Protein AF-A0A0S2F7J6-F1 (afdb_monomer)

Solvent-accessible surface area (backbone atoms only — not comparable to full-atom values): 5376 Å² total; per-residue (Å²): 116,38,82,85,51,58,63,64,51,9,62,80,62,79,42,52,66,74,61,34,56,43,32,28,53,35,85,33,53,68,48,46,62,93,78,69,33,58,78,66,92,38,49,44,85,33,32,41,46,57,49,49,58,50,37,70,84,28,77,93,62,47,64,55,61,67,61,45,50,54,53,48,53,55,28,48,78,66,60,66,67,53,57,70,72,55,46,56,64,74,76,109

Mean predicted aligned error: 4.44 Å

Foldseek 3Di:
DDAPDLPVVCVVLVHDSVQSQQFHWDWAFLQDVVNVGDDDPRIDIDGPLLRCVQCVVPVPCRDGPVVSVVVLVVCLVVCNSGDPSSNVSVVD

Radius of gyration: 14.1 Å; Cα contacts (8 Å, |Δi|>4): 91; chains: 1; bounding box: 35×21×35 Å

pLDDT: mean 88.16, std 7.39, range [60.72, 96.56]

Sequence (92 aa):
MWLTDRAGFAIARGLSLRQASRLQATAEHLIARQDGGKHGANVVAACYHCNQARHRFRPSAAPSSDRFRALVQVRVKRQRWHSRDLFRVLTQ

Structure (mmCIF, N/CA/C/O backbone):
data_AF-A0A0S2F7J6-F1
#
_entry.id   AF-A0A0S2F7J6-F1
#
loop_
_atom_site.group_PDB
_atom_site.id
_atom_site.type_symbol
_atom_site.label_atom_id
_atom_site.label_alt_id
_atom_site.label_comp_id
_atom_site.label_asym_id
_atom_site.label_entity_id
_atom_site.label_seq_id
_atom_site.pdbx_PDB_ins_code
_atom_site.Cartn_x
_atom_site.Cartn_y
_atom_site.Cartn_z
_atom_site.occupancy
_atom_site.B_iso_or_equiv
_atom_site.auth_seq_id
_atom_site.auth_comp_id
_atom_site.auth_asym_id
_atom_site.auth_atom_id
_atom_site.pdbx_PDB_model_num
ATOM 1 N N . MET A 1 1 ? -7.312 -3.616 1.399 1.00 90.19 1 MET A N 1
ATOM 2 C CA . MET A 1 1 ? -7.131 -2.286 0.767 1.00 90.19 1 MET A CA 1
ATOM 3 C C . MET A 1 1 ? -8.462 -1.860 0.165 1.00 90.19 1 MET A C 1
ATOM 5 O O . MET A 1 1 ? -9.317 -2.723 0.012 1.00 90.19 1 MET A O 1
ATOM 9 N N . TRP A 1 2 ? -8.644 -0.581 -0.161 1.00 94.38 2 TRP A N 1
ATOM 10 C CA . TRP A 1 2 ? -9.856 -0.068 -0.819 1.00 94.38 2 TRP A CA 1
ATOM 11 C C . TRP A 1 2 ? -9.503 0.700 -2.094 1.00 94.38 2 TRP A C 1
ATOM 13 O O . TRP A 1 2 ? -8.421 1.278 -2.174 1.00 94.38 2 TRP A O 1
ATOM 23 N N . LEU A 1 3 ? -10.404 0.694 -3.079 1.00 93.56 3 LEU A N 1
ATOM 24 C CA . LEU A 1 3 ? -10.229 1.403 -4.354 1.00 93.56 3 LEU A CA 1
ATOM 25 C C . LEU A 1 3 ? -11.072 2.680 -4.414 1.00 93.56 3 LEU A C 1
ATOM 27 O O . LEU A 1 3 ? -10.541 3.746 -4.703 1.00 93.56 3 LEU A O 1
ATOM 31 N N . THR A 1 4 ? -12.364 2.574 -4.101 1.00 93.75 4 THR A N 1
ATOM 32 C CA . THR A 1 4 ? -13.343 3.650 -4.329 1.00 93.75 4 THR A CA 1
ATOM 33 C C . THR A 1 4 ? -14.011 4.150 -3.051 1.00 93.75 4 THR A C 1
ATOM 35 O O . THR A 1 4 ? -14.181 5.354 -2.897 1.00 93.75 4 THR A O 1
ATOM 38 N N . ASP A 1 5 ? -14.330 3.265 -2.102 1.00 96.00 5 ASP A N 1
ATOM 39 C CA . ASP A 1 5 ? -15.033 3.637 -0.870 1.00 96.00 5 ASP A CA 1
ATOM 40 C C . ASP A 1 5 ? -14.146 3.516 0.377 1.00 96.00 5 ASP A C 1
ATOM 42 O O . ASP A 1 5 ? -13.990 2.454 0.988 1.00 96.00 5 ASP A O 1
ATOM 46 N N . ARG A 1 6 ? -13.569 4.651 0.777 1.00 96.06 6 ARG A N 1
ATOM 47 C CA . ARG A 1 6 ? -12.792 4.767 2.016 1.00 96.06 6 ARG A CA 1
ATOM 48 C C . ARG A 1 6 ? -13.662 4.598 3.264 1.00 96.06 6 ARG A C 1
ATOM 50 O O . ARG A 1 6 ? -13.176 4.045 4.249 1.00 96.06 6 ARG A O 1
ATOM 57 N N . ALA A 1 7 ? -14.881 5.138 3.260 1.00 96.44 7 ALA A N 1
ATOM 58 C CA . ALA A 1 7 ? -15.720 5.225 4.451 1.00 96.44 7 ALA A CA 1
ATOM 59 C C . ALA A 1 7 ? -16.338 3.865 4.785 1.00 96.44 7 ALA A C 1
ATOM 61 O O . ALA A 1 7 ? -16.187 3.401 5.915 1.00 96.44 7 ALA A O 1
ATOM 62 N N . GLY A 1 8 ? -16.921 3.178 3.801 1.00 96.56 8 GLY A N 1
ATOM 63 C CA . GLY A 1 8 ? -17.438 1.823 3.984 1.00 96.56 8 GLY A CA 1
ATOM 64 C C . GLY A 1 8 ? -16.339 0.833 4.360 1.00 96.56 8 GLY A C 1
ATOM 65 O O . GLY A 1 8 ? -16.518 0.044 5.287 1.00 96.56 8 GLY A O 1
ATOM 66 N N . PHE A 1 9 ? -15.149 0.932 3.750 1.00 94.56 9 PHE A N 1
ATOM 67 C CA . PHE A 1 9 ? -14.000 0.119 4.165 1.00 94.56 9 PHE A CA 1
ATOM 68 C C . PHE A 1 9 ? -13.594 0.381 5.622 1.00 94.56 9 PHE A C 1
ATOM 70 O O . PHE A 1 9 ? -13.275 -0.558 6.351 1.00 94.56 9 PHE A O 1
ATOM 77 N N . ALA A 1 10 ? -13.587 1.648 6.048 1.00 94.50 10 ALA A N 1
ATOM 78 C CA . ALA A 1 10 ? -13.246 2.019 7.415 1.00 94.50 10 ALA A CA 1
ATOM 79 C C . ALA A 1 10 ? -14.241 1.419 8.421 1.00 94.50 10 ALA A C 1
ATOM 81 O O . ALA A 1 10 ? -13.813 0.783 9.382 1.00 94.50 10 ALA A O 1
ATOM 82 N N . ILE A 1 11 ? -15.545 1.541 8.150 1.00 95.31 11 ILE A N 1
ATOM 83 C CA . ILE A 1 11 ? -16.620 0.979 8.981 1.00 95.31 11 ILE A CA 1
ATOM 84 C C . ILE A 1 11 ? -16.496 -0.545 9.061 1.00 95.31 11 ILE A C 1
ATOM 86 O O . ILE A 1 11 ? -16.406 -1.096 10.156 1.00 95.31 11 ILE A O 1
ATOM 90 N N . ALA A 1 12 ? -16.395 -1.223 7.914 1.00 93.12 12 ALA A N 1
ATOM 91 C CA . ALA A 1 12 ? -16.325 -2.683 7.842 1.00 93.12 12 ALA A CA 1
ATOM 92 C C . ALA A 1 12 ? -15.106 -3.280 8.566 1.00 93.12 12 ALA A C 1
ATOM 94 O O . ALA A 1 12 ? -15.104 -4.459 8.911 1.00 93.12 12 ALA A O 1
ATOM 95 N N . ARG A 1 13 ? -14.047 -2.488 8.776 1.00 91.50 13 ARG A N 1
ATOM 96 C CA . ARG A 1 13 ? -12.804 -2.920 9.432 1.00 91.50 13 ARG A CA 1
ATOM 97 C C . ARG A 1 13 ? -12.579 -2.288 10.807 1.00 91.50 13 ARG A C 1
ATOM 99 O O . ARG A 1 13 ? -11.520 -2.513 11.389 1.00 91.50 13 ARG A O 1
ATOM 106 N N . GLY A 1 14 ? -13.528 -1.501 11.321 1.00 92.38 14 GLY A N 1
ATOM 107 C CA . GLY A 1 14 ? -13.390 -0.812 12.608 1.00 92.38 14 GLY A CA 1
ATOM 108 C C . GLY A 1 14 ? -12.209 0.166 12.651 1.00 92.38 14 GLY A C 1
ATOM 109 O O . GLY A 1 14 ? -11.531 0.284 13.670 1.00 92.38 14 GLY A O 1
ATOM 110 N N . LEU A 1 15 ? -11.913 0.829 11.531 1.00 92.69 15 LEU A N 1
ATOM 111 C CA . LEU A 1 15 ? -10.804 1.770 11.391 1.00 92.69 15 LEU A CA 1
ATOM 112 C C . LEU A 1 15 ? -11.300 3.217 11.394 1.00 92.69 15 LEU A C 1
ATOM 114 O O . LEU A 1 15 ? -12.366 3.537 10.877 1.00 92.69 15 LEU A O 1
ATOM 118 N N . SER A 1 16 ? -10.457 4.135 11.863 1.00 93.94 16 SER A N 1
ATOM 119 C CA . SER A 1 16 ? -10.635 5.559 11.563 1.00 93.94 16 SER A CA 1
ATOM 120 C C . SER A 1 16 ? -10.384 5.847 10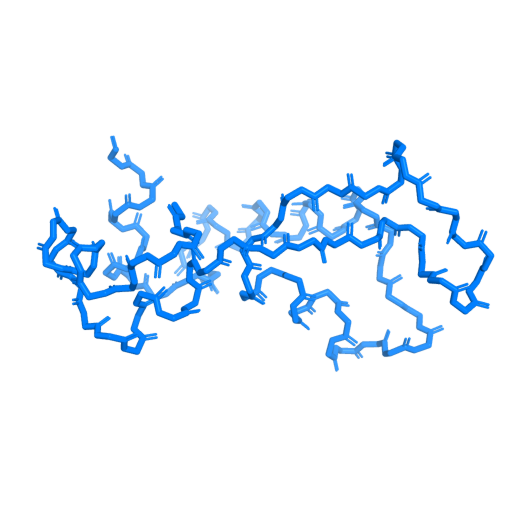.076 1.00 93.94 16 SER A C 1
ATOM 122 O O . SER A 1 16 ? -9.581 5.175 9.418 1.00 93.94 16 SER A O 1
ATOM 124 N N . LEU A 1 17 ? -10.964 6.931 9.547 1.00 94.94 17 LEU A N 1
ATOM 125 C CA . LEU A 1 17 ? -10.699 7.385 8.171 1.00 94.94 17 LEU A CA 1
ATOM 126 C C . LEU A 1 17 ? -9.207 7.643 7.908 1.00 94.94 17 LEU A C 1
ATOM 128 O O . LEU A 1 17 ? -8.708 7.394 6.807 1.00 94.94 17 LEU A O 1
ATOM 132 N N . ARG A 1 18 ? -8.467 8.106 8.923 1.00 93.06 18 ARG A N 1
ATOM 133 C CA . ARG A 1 18 ? -7.015 8.314 8.842 1.00 93.06 18 ARG A CA 1
ATOM 134 C C . ARG A 1 18 ? -6.260 6.995 8.674 1.00 93.06 18 ARG A C 1
ATOM 136 O O . ARG A 1 18 ? -5.342 6.917 7.859 1.00 93.06 18 ARG A O 1
ATOM 143 N N . GLN A 1 19 ? -6.639 5.960 9.422 1.00 93.25 19 GLN A N 1
ATOM 144 C CA . GLN A 1 19 ? -6.057 4.624 9.286 1.00 93.25 19 GLN A CA 1
ATOM 145 C C . GLN A 1 19 ? -6.418 4.011 7.930 1.00 93.25 19 GLN A C 1
ATOM 147 O O . GLN A 1 19 ? -5.522 3.561 7.216 1.00 93.25 19 GLN A O 1
ATOM 152 N N . ALA A 1 20 ? -7.691 4.082 7.532 1.00 94.69 20 ALA A N 1
ATOM 153 C CA . ALA A 1 20 ? -8.155 3.609 6.232 1.00 94.69 20 ALA A CA 1
ATOM 154 C C . ALA A 1 20 ? -7.404 4.286 5.076 1.00 94.69 20 ALA A C 1
ATOM 156 O O . ALA A 1 20 ? -7.004 3.609 4.135 1.00 94.69 20 ALA A O 1
ATOM 157 N N . SER A 1 21 ? -7.108 5.588 5.168 1.00 94.31 21 SER A N 1
ATOM 158 C CA . SER A 1 21 ? -6.381 6.326 4.118 1.00 94.31 21 SER A CA 1
ATOM 159 C C . SER A 1 21 ? -4.993 5.741 3.812 1.00 94.31 21 SER A C 1
ATOM 161 O O . SER A 1 21 ? -4.520 5.819 2.684 1.00 94.31 21 SER A O 1
ATOM 163 N N . ARG A 1 22 ? -4.340 5.080 4.779 1.00 94.56 22 ARG A N 1
ATOM 164 C CA . ARG A 1 22 ? -3.050 4.396 4.556 1.00 94.56 22 ARG A CA 1
ATOM 165 C C . ARG A 1 22 ? -3.183 3.131 3.700 1.00 94.56 22 ARG A C 1
ATOM 167 O O . ARG A 1 22 ? -2.182 2.683 3.146 1.00 94.56 22 ARG A O 1
ATOM 174 N N . LEU A 1 23 ? -4.390 2.567 3.615 1.00 94.44 23 LEU A N 1
ATOM 175 C CA . LEU A 1 23 ? -4.727 1.318 2.928 1.00 94.44 23 LEU A CA 1
ATOM 176 C C . LEU A 1 23 ? -5.433 1.529 1.577 1.00 94.44 23 LEU A C 1
ATOM 178 O O . LEU A 1 23 ? -5.977 0.567 1.029 1.00 94.44 23 LEU A O 1
ATOM 182 N N . GLN A 1 24 ? -5.423 2.752 1.038 1.00 96.12 24 GLN A N 1
ATOM 183 C CA . GLN A 1 24 ? -5.885 3.015 -0.325 1.00 96.12 24 GLN A CA 1
ATOM 184 C C . GLN A 1 24 ? -5.025 2.237 -1.317 1.00 96.12 24 GLN A C 1
ATOM 186 O O . GLN A 1 24 ? -3.801 2.332 -1.256 1.00 96.12 24 GLN A O 1
ATOM 191 N N . ALA A 1 25 ? -5.636 1.476 -2.217 1.00 95.31 25 ALA A N 1
ATOM 192 C CA . ALA A 1 25 ? -4.929 0.838 -3.314 1.00 95.31 25 ALA A CA 1
ATOM 193 C C . ALA A 1 25 ? -4.516 1.900 -4.343 1.00 95.31 25 ALA A C 1
ATOM 195 O O . ALA A 1 25 ? -5.319 2.731 -4.759 1.00 95.31 25 ALA A O 1
ATOM 196 N N . THR A 1 26 ? -3.247 1.875 -4.736 1.00 94.69 26 THR A N 1
ATOM 197 C CA . THR A 1 26 ? -2.647 2.784 -5.717 1.00 94.69 26 THR A CA 1
ATOM 198 C C . THR A 1 26 ? -1.817 1.991 -6.721 1.00 94.69 26 THR A C 1
ATOM 200 O O . THR A 1 26 ? -1.402 0.867 -6.432 1.00 94.69 26 THR A O 1
ATOM 203 N N . ALA A 1 27 ? -1.562 2.584 -7.885 1.00 92.38 27 ALA A N 1
ATOM 204 C CA . ALA A 1 27 ? -0.611 2.060 -8.853 1.00 92.38 27 ALA A CA 1
ATOM 205 C C . ALA A 1 27 ? 0.815 2.479 -8.455 1.00 92.38 27 ALA A C 1
ATOM 207 O O . ALA A 1 27 ? 1.109 3.669 -8.319 1.00 92.38 27 ALA A O 1
ATOM 208 N N . GLU A 1 28 ? 1.702 1.507 -8.276 1.00 90.38 28 GLU A N 1
ATOM 209 C CA . GLU A 1 28 ? 3.130 1.712 -8.041 1.00 90.38 28 GLU A CA 1
ATOM 210 C C . GLU A 1 28 ? 3.922 1.213 -9.251 1.00 90.38 28 GLU A C 1
ATOM 212 O O . GLU A 1 28 ? 3.685 0.113 -9.744 1.00 90.38 28 GLU A O 1
ATOM 217 N N . HIS A 1 29 ? 4.870 2.017 -9.732 1.00 89.81 29 HIS A N 1
ATOM 218 C CA . HIS A 1 29 ? 5.774 1.623 -10.813 1.00 89.81 29 HIS A CA 1
ATOM 219 C C . HIS A 1 29 ? 7.046 1.017 -10.213 1.00 89.81 29 HIS A C 1
ATOM 221 O O . HIS A 1 29 ? 7.769 1.729 -9.519 1.0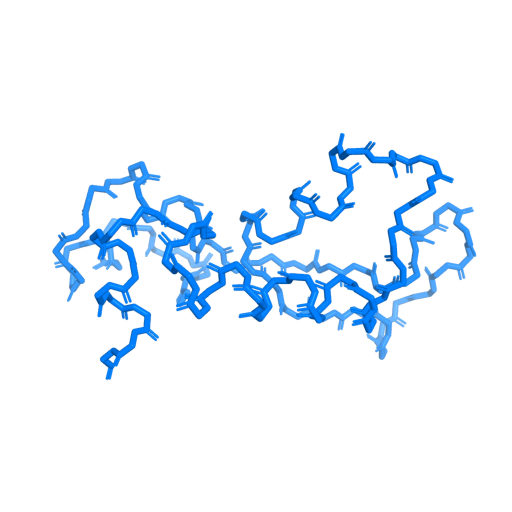0 89.81 29 HIS A O 1
ATOM 227 N N . LEU A 1 30 ? 7.357 -0.257 -10.469 1.00 87.06 30 LEU A N 1
ATOM 228 C 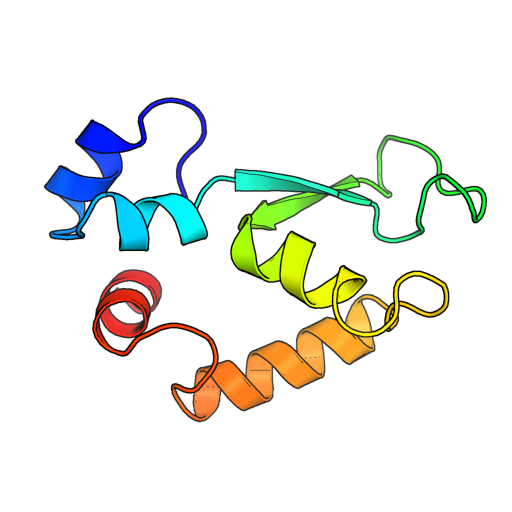CA . LEU A 1 30 ? 8.535 -0.921 -9.889 1.00 87.06 30 LEU A CA 1
ATOM 229 C C . LEU A 1 30 ? 9.838 -0.212 -10.289 1.00 87.06 30 LEU A C 1
ATOM 231 O O . LEU A 1 30 ? 10.660 0.101 -9.423 1.00 87.06 30 LEU A O 1
ATOM 235 N N . ILE A 1 31 ? 9.959 0.112 -11.574 1.00 84.12 31 ILE A N 1
ATOM 236 C CA . ILE A 1 31 ? 10.931 1.038 -12.158 1.00 84.12 31 ILE A CA 1
ATOM 237 C C . ILE A 1 31 ? 10.225 2.378 -12.335 1.00 84.12 31 ILE A C 1
ATOM 239 O O . ILE A 1 31 ? 9.167 2.430 -12.970 1.00 84.12 31 ILE A O 1
ATOM 243 N N . ALA A 1 32 ? 10.784 3.456 -11.783 1.00 79.62 32 ALA A N 1
ATOM 244 C CA . ALA A 1 32 ? 10.168 4.770 -11.889 1.00 79.62 32 ALA A CA 1
ATOM 245 C C . ALA A 1 32 ? 10.071 5.212 -13.356 1.00 79.62 32 ALA A C 1
ATOM 247 O O . ALA A 1 32 ? 10.934 4.908 -14.178 1.00 79.62 32 ALA A O 1
ATOM 248 N N . ARG A 1 33 ? 9.024 5.974 -13.688 1.00 81.31 33 ARG A N 1
ATOM 249 C CA . ARG A 1 33 ? 8.813 6.472 -15.055 1.00 81.31 33 ARG A CA 1
ATOM 250 C C . ARG A 1 33 ? 9.989 7.323 -15.549 1.00 81.31 33 ARG A C 1
ATOM 252 O O . ARG A 1 33 ? 10.363 7.211 -16.710 1.00 81.31 33 ARG A O 1
ATOM 259 N N . GLN A 1 34 ? 10.577 8.132 -14.663 1.00 80.69 34 GLN A N 1
ATOM 260 C CA . GLN A 1 34 ? 11.756 8.954 -14.972 1.00 80.69 34 GLN A CA 1
ATOM 261 C C . GLN A 1 34 ? 13.003 8.112 -15.300 1.00 80.69 34 GLN A C 1
ATOM 263 O O . GLN A 1 34 ? 13.845 8.557 -16.067 1.00 80.69 34 GLN A O 1
ATOM 268 N N . ASP A 1 35 ? 13.069 6.879 -14.788 1.00 80.38 35 ASP A N 1
ATOM 269 C CA . ASP A 1 35 ? 14.157 5.923 -15.027 1.00 80.38 35 ASP A CA 1
ATOM 270 C C . ASP A 1 35 ? 13.830 4.977 -16.206 1.00 80.38 35 ASP A C 1
ATOM 272 O O . ASP A 1 35 ? 14.404 3.898 -16.337 1.00 80.38 35 ASP A O 1
ATOM 276 N N . GLY A 1 36 ? 12.857 5.341 -17.053 1.00 83.56 36 GLY A N 1
ATOM 277 C CA . GLY A 1 36 ? 12.454 4.560 -18.229 1.00 83.56 36 GLY A CA 1
ATOM 278 C C . GLY A 1 36 ? 11.437 3.445 -17.957 1.00 83.56 36 GLY A C 1
ATOM 279 O O . GLY A 1 36 ? 11.167 2.626 -18.839 1.00 83.56 36 GLY A O 1
ATOM 280 N N . GLY A 1 37 ? 10.840 3.400 -16.762 1.00 84.19 37 GLY A N 1
ATOM 281 C CA . GLY A 1 37 ? 9.808 2.427 -16.412 1.00 84.19 37 GLY A CA 1
ATOM 282 C C . GLY A 1 37 ? 8.551 2.562 -17.277 1.00 84.19 37 GLY A C 1
ATOM 283 O O . GLY A 1 37 ? 7.809 3.539 -17.163 1.00 84.19 37 GLY A O 1
ATOM 284 N N . LYS A 1 38 ? 8.288 1.561 -18.125 1.00 88.56 38 LYS A N 1
ATOM 285 C CA . LYS A 1 38 ? 7.088 1.497 -18.979 1.00 88.56 38 LYS A CA 1
ATOM 286 C C . LYS A 1 38 ? 5.840 1.107 -18.174 1.00 88.56 38 LYS A C 1
ATOM 288 O O . LYS A 1 38 ? 5.930 0.714 -17.014 1.00 88.56 38 LYS A O 1
ATOM 293 N N . HIS A 1 39 ? 4.664 1.227 -18.784 1.00 87.50 39 HIS A N 1
ATOM 294 C CA . HIS A 1 39 ? 3.407 0.714 -18.224 1.00 87.50 39 HIS A CA 1
ATOM 295 C C . HIS A 1 39 ? 3.291 -0.818 -18.391 1.00 87.50 39 HIS A C 1
ATOM 297 O O . HIS A 1 39 ? 4.202 -1.466 -18.907 1.00 87.50 39 HIS A O 1
ATOM 303 N N . GLY A 1 40 ? 2.178 -1.410 -17.947 1.00 90.44 40 GLY A N 1
ATOM 304 C CA . GLY A 1 40 ? 1.932 -2.853 -18.046 1.00 90.44 40 GLY A CA 1
ATOM 305 C C . GLY A 1 40 ? 2.549 -3.617 -16.876 1.00 90.44 40 GLY A C 1
ATOM 306 O O . GLY A 1 40 ? 2.276 -3.288 -15.726 1.00 90.44 40 GLY A O 1
ATOM 307 N N . ALA A 1 41 ? 3.405 -4.603 -17.157 1.00 88.69 41 ALA A N 1
ATOM 308 C CA . ALA A 1 41 ? 3.986 -5.500 -16.145 1.00 88.69 41 ALA A CA 1
ATOM 309 C C . ALA A 1 41 ? 4.838 -4.796 -15.065 1.00 88.69 41 ALA A C 1
ATOM 311 O O . ALA A 1 41 ? 5.094 -5.358 -14.006 1.00 88.69 41 ALA A O 1
ATOM 312 N N . ASN A 1 42 ? 5.274 -3.561 -15.321 1.00 88.31 42 ASN A N 1
ATOM 313 C CA . ASN A 1 42 ? 6.027 -2.738 -14.374 1.00 88.31 42 ASN A CA 1
ATOM 314 C C . ASN A 1 42 ? 5.124 -1.985 -13.372 1.00 88.31 42 ASN A C 1
ATOM 316 O O . ASN A 1 42 ? 5.632 -1.340 -12.457 1.00 88.31 42 ASN A O 1
ATOM 320 N N . VAL A 1 43 ? 3.798 -2.046 -13.529 1.00 90.75 43 VAL A N 1
ATOM 321 C CA . VAL A 1 43 ? 2.835 -1.415 -12.620 1.00 90.75 43 VAL A CA 1
ATOM 322 C C . VAL A 1 43 ? 2.194 -2.478 -11.739 1.00 90.75 43 VAL A C 1
ATOM 324 O O . VAL A 1 43 ? 1.602 -3.433 -12.232 1.00 90.75 43 VAL A O 1
ATOM 327 N N . VAL A 1 44 ? 2.280 -2.291 -10.425 1.00 91.12 44 VAL A N 1
ATOM 328 C CA . VAL A 1 44 ? 1.678 -3.179 -9.427 1.00 91.12 44 VAL A CA 1
ATOM 329 C C . VAL A 1 44 ? 0.705 -2.418 -8.536 1.00 91.12 44 VAL A C 1
ATOM 331 O O . VAL A 1 44 ? 0.790 -1.198 -8.385 1.00 91.12 44 VAL A O 1
ATOM 334 N N . ALA A 1 45 ? -0.221 -3.144 -7.914 1.00 92.44 45 ALA A N 1
ATOM 335 C CA . ALA A 1 45 ? -1.061 -2.583 -6.867 1.00 92.44 45 ALA A CA 1
ATOM 336 C C . ALA A 1 45 ? -0.281 -2.521 -5.546 1.00 92.44 45 ALA A C 1
ATOM 338 O O . ALA A 1 45 ? 0.205 -3.538 -5.052 1.00 92.44 45 ALA A O 1
ATOM 339 N N . ALA A 1 46 ? -0.219 -1.341 -4.937 1.00 93.06 46 ALA A N 1
ATOM 340 C CA . ALA A 1 46 ? 0.370 -1.135 -3.620 1.00 93.06 46 ALA A CA 1
ATOM 341 C C . ALA A 1 46 ? -0.506 -0.205 -2.782 1.00 93.06 46 ALA A C 1
ATOM 343 O O . ALA A 1 46 ? -1.142 0.712 -3.310 1.00 93.06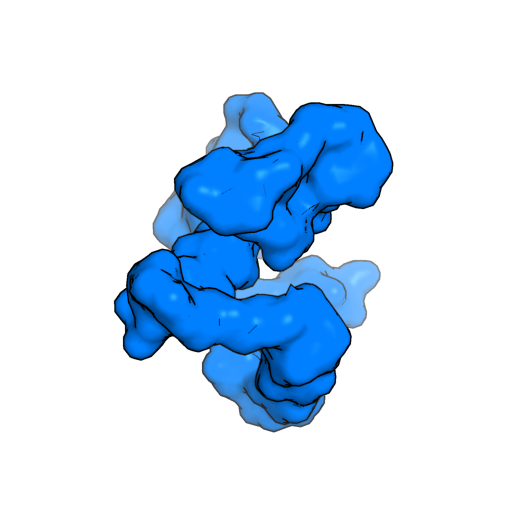 46 ALA A O 1
ATOM 344 N N . CYS A 1 47 ? -0.532 -0.401 -1.460 1.00 93.75 47 CYS A N 1
ATOM 345 C CA . CYS A 1 47 ? -1.215 0.564 -0.605 1.00 93.75 47 CYS A CA 1
ATOM 346 C C . CYS A 1 47 ? -0.489 1.916 -0.625 1.00 93.75 47 CYS A C 1
ATOM 348 O O . CYS A 1 47 ? 0.739 1.964 -0.738 1.00 93.75 47 CYS A O 1
ATOM 350 N N . TYR A 1 48 ? -1.234 3.004 -0.433 1.00 93.75 48 TYR A N 1
ATOM 351 C CA . TYR A 1 48 ? -0.704 4.365 -0.401 1.00 93.75 48 TYR A CA 1
ATOM 352 C C . TYR A 1 48 ? 0.498 4.503 0.537 1.00 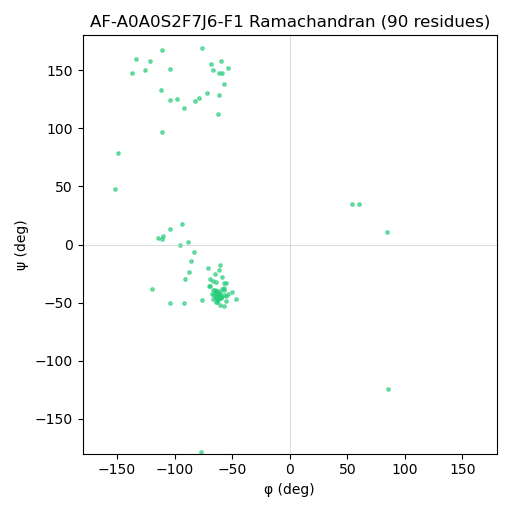93.75 48 TYR A C 1
ATOM 354 O O . TYR A 1 48 ? 1.487 5.144 0.188 1.00 93.75 48 TYR A O 1
ATOM 362 N N . HIS A 1 49 ? 0.454 3.868 1.716 1.00 93.88 49 HIS A N 1
ATOM 363 C CA . HIS A 1 49 ? 1.582 3.922 2.640 1.00 93.88 49 HIS A CA 1
ATOM 364 C C . HIS A 1 49 ? 2.849 3.261 2.083 1.00 93.88 49 HIS A C 1
ATOM 366 O O . HIS A 1 49 ? 3.920 3.848 2.217 1.00 93.88 49 HIS A O 1
ATOM 372 N N . CYS A 1 50 ? 2.739 2.075 1.477 1.00 92.25 50 CYS A N 1
ATOM 373 C CA . CYS A 1 50 ? 3.883 1.372 0.895 1.00 92.25 50 CYS A CA 1
ATOM 374 C C . CYS A 1 50 ? 4.479 2.161 -0.269 1.00 92.25 50 CYS A C 1
ATOM 376 O O . CYS A 1 50 ? 5.679 2.428 -0.253 1.00 92.25 50 CYS A O 1
ATOM 378 N N . ASN A 1 51 ? 3.624 2.595 -1.196 1.00 91.81 51 ASN A N 1
ATOM 379 C CA . ASN A 1 51 ? 4.022 3.359 -2.373 1.00 91.81 51 ASN A CA 1
ATOM 380 C C . ASN A 1 51 ? 4.763 4.646 -1.958 1.00 91.81 51 ASN A C 1
ATOM 382 O O . ASN A 1 51 ? 5.925 4.858 -2.299 1.00 91.81 51 ASN A O 1
ATOM 386 N N . GLN A 1 52 ? 4.161 5.451 -1.074 1.00 90.69 52 GLN A N 1
ATOM 387 C CA . GLN A 1 52 ? 4.810 6.659 -0.555 1.00 90.69 52 GLN A CA 1
ATOM 388 C C . GLN A 1 52 ? 6.104 6.359 0.208 1.00 90.69 52 GLN A C 1
ATOM 390 O O . GLN A 1 52 ? 7.098 7.060 0.044 1.00 90.69 52 GLN A O 1
ATOM 395 N N . ALA A 1 53 ? 6.125 5.329 1.057 1.00 90.88 53 ALA A N 1
ATOM 396 C CA . ALA A 1 53 ? 7.302 5.017 1.862 1.00 90.88 53 ALA A CA 1
ATOM 397 C C . ALA A 1 53 ? 8.495 4.553 1.015 1.00 90.88 53 ALA A C 1
ATOM 399 O O . ALA A 1 53 ? 9.630 4.840 1.398 1.00 90.88 53 ALA A O 1
ATOM 400 N N . ARG A 1 54 ? 8.272 3.880 -0.123 1.00 87.25 54 ARG A N 1
ATOM 401 C CA . ARG A 1 54 ? 9.369 3.474 -1.010 1.00 87.25 54 ARG A CA 1
ATOM 402 C C . ARG A 1 54 ? 10.084 4.680 -1.613 1.00 87.25 54 ARG A C 1
ATOM 404 O O . ARG A 1 54 ? 11.310 4.689 -1.676 1.00 87.25 54 ARG A O 1
ATOM 411 N N . HIS A 1 55 ? 9.329 5.711 -1.982 1.00 81.88 55 HIS A N 1
ATOM 412 C CA . HIS A 1 55 ? 9.861 6.889 -2.667 1.00 81.88 55 HIS A CA 1
ATOM 413 C C . HIS A 1 55 ? 10.294 8.020 -1.719 1.00 81.88 55 HIS A C 1
ATOM 415 O O . HIS A 1 55 ? 11.247 8.738 -2.015 1.00 81.88 55 HIS A O 1
ATOM 421 N N . ARG A 1 56 ? 9.665 8.161 -0.544 1.00 80.00 56 ARG A N 1
ATOM 422 C CA . ARG A 1 56 ? 9.881 9.301 0.368 1.00 80.00 56 ARG A CA 1
ATOM 423 C C . ARG A 1 56 ? 11.297 9.408 0.937 1.00 80.00 56 ARG A C 1
ATOM 425 O O . ARG A 1 56 ? 11.750 10.514 1.200 1.00 80.00 56 ARG A O 1
ATOM 432 N N . PHE A 1 57 ? 11.988 8.290 1.165 1.00 66.62 57 PHE A N 1
ATOM 433 C CA . PHE A 1 57 ? 13.313 8.312 1.805 1.00 66.62 57 PHE A CA 1
ATOM 434 C C . PHE A 1 57 ? 14.470 8.501 0.822 1.00 66.62 57 PHE A C 1
ATOM 436 O O . PHE A 1 57 ? 15.539 8.939 1.238 1.00 66.62 57 PHE A O 1
ATOM 443 N N . ARG A 1 58 ? 14.278 8.155 -0.456 1.00 69.19 58 ARG A N 1
ATOM 444 C CA . ARG A 1 58 ? 15.286 8.303 -1.515 1.00 69.19 58 ARG A CA 1
ATOM 445 C C . ARG A 1 58 ? 14.598 8.554 -2.863 1.00 69.19 58 ARG A C 1
ATOM 447 O O . ARG A 1 58 ? 14.494 7.624 -3.657 1.00 69.19 58 ARG A O 1
ATOM 454 N N . PRO A 1 59 ? 14.135 9.785 -3.135 1.00 65.56 59 PRO A N 1
ATOM 455 C CA . PRO A 1 59 ? 13.378 10.094 -4.351 1.00 65.56 59 PRO A CA 1
ATOM 456 C C . PRO A 1 59 ? 14.135 9.746 -5.641 1.00 65.56 59 PRO A C 1
ATOM 458 O O . PRO A 1 59 ? 13.539 9.220 -6.574 1.00 65.56 59 PRO A O 1
ATOM 461 N N . SER A 1 60 ? 15.455 9.955 -5.653 1.00 69.38 60 SER A N 1
ATOM 462 C CA . SER A 1 60 ? 16.338 9.665 -6.796 1.00 69.38 60 SER A CA 1
ATOM 463 C C . SER A 1 60 ? 17.032 8.299 -6.720 1.00 69.38 60 SER A C 1
ATOM 465 O O . SER A 1 60 ? 17.837 7.969 -7.579 1.00 69.38 60 SER A O 1
ATOM 467 N N . ALA A 1 61 ? 16.793 7.524 -5.658 1.00 73.62 61 ALA A N 1
ATOM 468 C CA . ALA A 1 61 ? 17.469 6.248 -5.411 1.00 73.62 61 ALA A CA 1
ATOM 469 C C . ALA A 1 61 ? 16.570 5.307 -4.599 1.00 73.62 61 ALA A C 1
ATOM 471 O O . ALA A 1 61 ? 16.979 4.758 -3.566 1.00 73.62 61 ALA A O 1
ATOM 472 N N . ALA A 1 62 ? 15.312 5.182 -5.026 1.00 78.81 62 ALA A N 1
ATOM 473 C CA . ALA A 1 62 ? 14.354 4.310 -4.369 1.00 78.81 62 ALA A CA 1
ATOM 474 C C . ALA A 1 62 ? 14.916 2.876 -4.356 1.00 78.81 62 ALA A C 1
ATOM 476 O O . ALA A 1 62 ? 15.506 2.435 -5.347 1.00 78.81 62 ALA A O 1
ATOM 477 N N . PRO A 1 63 ? 14.787 2.135 -3.243 1.00 85.31 63 PRO A N 1
ATOM 478 C CA . PRO A 1 63 ? 15.261 0.761 -3.196 1.00 85.31 63 PRO A CA 1
ATOM 479 C C . PRO A 1 63 ? 14.567 -0.075 -4.276 1.00 85.31 63 PRO A C 1
ATOM 481 O O . PRO A 1 63 ? 13.386 0.135 -4.581 1.00 85.31 63 PRO A O 1
ATOM 484 N N . SER A 1 64 ? 15.292 -1.060 -4.813 1.00 85.62 64 SER A N 1
ATOM 485 C CA . SER A 1 64 ? 14.690 -2.062 -5.691 1.00 85.62 64 SER A CA 1
ATOM 486 C C . SER A 1 64 ? 13.494 -2.719 -5.000 1.00 85.62 64 SER A C 1
ATOM 488 O O . SER A 1 64 ? 13.453 -2.814 -3.766 1.00 85.62 64 SER A O 1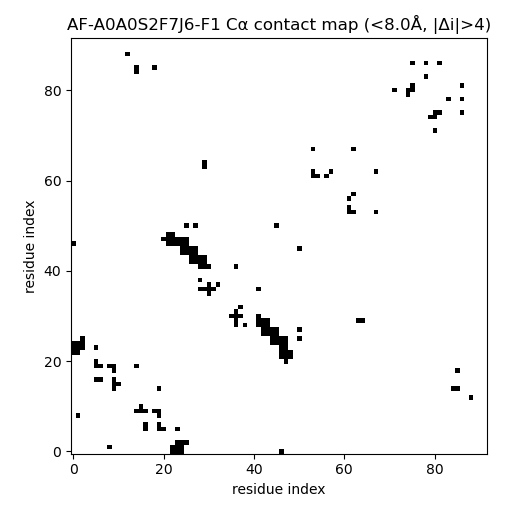
ATOM 490 N N . SER A 1 65 ? 12.531 -3.183 -5.799 1.00 84.62 65 SER A N 1
ATOM 491 C CA . SER A 1 65 ? 11.316 -3.844 -5.306 1.00 84.62 65 SER A CA 1
ATOM 492 C C . SER A 1 65 ? 11.629 -4.910 -4.249 1.00 84.62 65 SER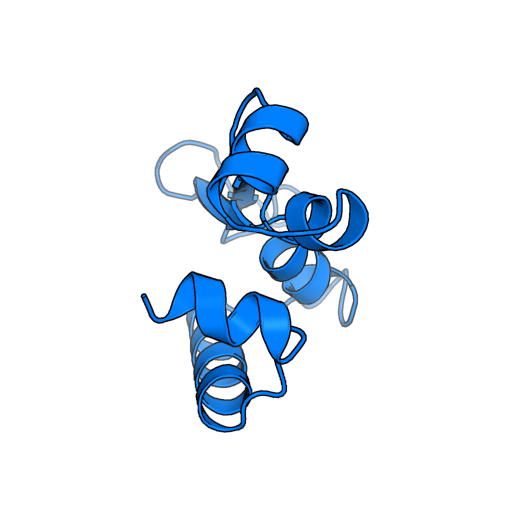 A C 1
ATOM 494 O O . SER A 1 65 ? 11.071 -4.879 -3.153 1.00 84.62 65 SER A O 1
ATOM 496 N N . ASP A 1 66 ? 12.611 -5.776 -4.513 1.00 88.50 66 ASP A N 1
ATOM 497 C CA . ASP A 1 66 ? 12.970 -6.875 -3.611 1.00 88.50 66 ASP A CA 1
ATOM 498 C C . ASP A 1 66 ? 13.576 -6.397 -2.291 1.00 88.50 66 ASP A C 1
ATOM 500 O O . ASP A 1 66 ? 13.204 -6.877 -1.217 1.00 88.50 66 ASP A O 1
ATOM 504 N N . ARG A 1 67 ? 14.471 -5.401 -2.340 1.00 90.19 67 ARG A N 1
ATOM 505 C CA . ARG A 1 67 ? 15.061 -4.814 -1.126 1.00 90.19 67 ARG A CA 1
ATOM 506 C C . ARG A 1 67 ? 13.997 -4.120 -0.288 1.00 90.19 67 ARG A C 1
ATOM 508 O O . ARG A 1 67 ? 13.991 -4.254 0.937 1.00 90.19 67 ARG A O 1
ATOM 515 N N . PHE A 1 68 ? 13.088 -3.395 -0.938 1.00 90.62 68 PHE A N 1
ATOM 516 C CA . PHE A 1 68 ? 11.979 -2.753 -0.251 1.00 90.62 68 PHE A CA 1
ATOM 517 C C . PHE A 1 68 ? 11.049 -3.788 0.384 1.00 90.62 68 PHE A C 1
ATOM 519 O O . PHE A 1 68 ? 10.738 -3.679 1.569 1.00 90.62 68 PHE A O 1
ATOM 526 N N . ARG A 1 69 ? 10.684 -4.842 -0.355 1.00 90.19 69 ARG A N 1
ATOM 527 C CA . ARG A 1 69 ? 9.867 -5.956 0.138 1.00 90.19 69 ARG A CA 1
ATOM 528 C C . ARG A 1 69 ? 10.484 -6.607 1.374 1.00 90.19 69 ARG A C 1
ATOM 530 O O . ARG A 1 69 ? 9.783 -6.769 2.371 1.00 90.19 69 ARG A O 1
ATOM 537 N N . ALA A 1 70 ? 11.778 -6.924 1.344 1.00 92.94 70 ALA A N 1
ATOM 538 C CA . ALA A 1 70 ? 12.479 -7.512 2.485 1.00 92.94 70 ALA A CA 1
ATOM 539 C C . ALA A 1 70 ? 12.433 -6.593 3.721 1.00 92.94 70 ALA A C 1
ATOM 541 O O . ALA A 1 70 ? 12.105 -7.031 4.827 1.00 92.94 70 ALA A O 1
ATOM 542 N N . LEU A 1 71 ? 12.678 -5.292 3.536 1.00 92.56 71 LEU A N 1
ATOM 543 C CA . LEU A 1 71 ? 12.592 -4.292 4.603 1.00 92.56 71 LEU A CA 1
ATOM 544 C C . LEU A 1 71 ? 11.173 -4.182 5.184 1.00 92.56 71 LEU A C 1
ATOM 546 O O . LEU A 1 71 ? 11.013 -4.126 6.409 1.00 92.56 71 LEU A O 1
ATOM 550 N N . VAL A 1 72 ? 10.146 -4.171 4.330 1.00 91.50 72 VAL A N 1
ATOM 551 C CA . VAL A 1 72 ? 8.741 -4.141 4.756 1.00 91.50 72 VAL A CA 1
ATOM 552 C C . VAL A 1 72 ? 8.411 -5.396 5.554 1.00 91.50 72 VAL A C 1
ATOM 554 O O . VAL A 1 72 ? 7.890 -5.279 6.659 1.00 91.50 72 VAL A O 1
ATOM 557 N N . GLN A 1 73 ? 8.780 -6.582 5.068 1.00 91.38 73 GLN A N 1
ATOM 558 C CA . GLN A 1 73 ? 8.549 -7.850 5.767 1.00 91.38 73 GLN A CA 1
ATOM 559 C C . GLN A 1 73 ? 9.181 -7.866 7.164 1.00 91.38 73 GLN A C 1
ATOM 561 O O . GLN A 1 73 ? 8.525 -8.259 8.129 1.00 91.38 73 GLN A O 1
ATOM 566 N N . VAL A 1 74 ? 10.420 -7.383 7.309 1.00 93.38 74 VAL A N 1
ATOM 567 C CA . VAL A 1 74 ? 11.080 -7.264 8.621 1.00 93.38 74 VAL A CA 1
ATOM 568 C C . VAL A 1 74 ? 10.309 -6.318 9.547 1.00 93.38 74 VAL A C 1
ATOM 570 O O . VAL A 1 74 ? 10.102 -6.632 10.722 1.00 93.38 74 VAL A O 1
ATOM 573 N N . ARG A 1 75 ? 9.848 -5.166 9.045 1.00 92.38 75 ARG A N 1
ATOM 574 C CA . ARG A 1 75 ? 9.075 -4.207 9.852 1.00 92.38 75 ARG A CA 1
ATOM 575 C C . ARG A 1 75 ? 7.678 -4.712 10.200 1.00 92.38 75 ARG A C 1
ATOM 577 O O . ARG A 1 75 ? 7.223 -4.451 11.310 1.00 92.38 75 ARG A O 1
ATOM 584 N N . VAL A 1 76 ? 7.024 -5.445 9.303 1.00 90.12 76 VAL A N 1
ATOM 585 C CA . VAL A 1 76 ? 5.733 -6.104 9.544 1.00 90.12 76 VAL A CA 1
ATOM 586 C C . VAL A 1 76 ? 5.884 -7.155 10.641 1.00 90.12 76 VAL A C 1
ATOM 588 O O . VAL A 1 76 ? 5.158 -7.080 11.625 1.00 90.12 76 VAL A O 1
ATOM 591 N N . LYS A 1 77 ? 6.886 -8.044 10.565 1.00 89.44 77 LYS A N 1
ATOM 592 C CA . LYS A 1 77 ? 7.171 -9.038 11.623 1.00 89.44 77 LYS A CA 1
ATOM 593 C C . LYS A 1 77 ? 7.389 -8.402 12.998 1.00 89.44 77 LYS A C 1
ATOM 595 O O . LYS A 1 77 ? 7.029 -8.979 14.014 1.00 89.44 77 LYS A O 1
ATOM 600 N N . ARG A 1 78 ? 7.956 -7.193 13.031 1.00 90.69 78 ARG A N 1
ATOM 601 C CA . ARG A 1 78 ? 8.179 -6.413 14.259 1.00 90.69 78 ARG A CA 1
ATOM 602 C C . ARG A 1 78 ? 6.995 -5.522 14.657 1.00 90.69 78 ARG A C 1
ATOM 604 O O . ARG A 1 78 ? 7.139 -4.757 15.604 1.00 90.69 78 ARG A O 1
ATOM 611 N N . GLN A 1 79 ? 5.876 -5.554 13.926 1.00 89.38 79 GLN A N 1
ATOM 612 C CA . GLN A 1 79 ? 4.712 -4.673 14.112 1.00 89.38 79 GLN A CA 1
ATOM 613 C C . GLN A 1 79 ? 5.061 -3.169 14.086 1.00 89.38 79 GLN A C 1
ATOM 615 O O . GLN A 1 79 ? 4.477 -2.359 14.800 1.00 89.38 79 GLN A O 1
ATOM 620 N N . ARG A 1 80 ? 6.047 -2.786 13.264 1.00 89.94 80 ARG A N 1
ATOM 621 C CA . ARG A 1 80 ? 6.575 -1.412 13.138 1.00 89.94 80 ARG A CA 1
ATOM 622 C C . ARG A 1 80 ? 6.311 -0.768 11.773 1.00 89.94 80 ARG A C 1
ATOM 624 O O . ARG A 1 80 ? 6.835 0.308 11.503 1.00 89.94 80 ARG A O 1
ATOM 631 N N . TRP A 1 81 ? 5.563 -1.429 10.888 1.00 91.50 81 TRP A N 1
ATOM 632 C CA . TRP A 1 81 ? 5.249 -0.895 9.554 1.00 91.50 81 TRP A CA 1
ATOM 633 C C . TRP A 1 81 ? 3.940 -0.095 9.528 1.00 91.50 81 TRP A C 1
ATOM 635 O O . TRP A 1 81 ? 3.898 1.054 9.092 1.00 91.50 81 TRP A O 1
ATOM 645 N N . HIS A 1 82 ? 2.870 -0.676 10.066 1.00 88.81 82 HIS A N 1
ATOM 646 C CA . HIS A 1 82 ? 1.602 0.010 10.307 1.00 88.81 82 HIS A CA 1
ATOM 647 C C . HIS A 1 82 ? 1.366 0.171 11.814 1.00 88.81 82 HIS A C 1
ATOM 649 O O . HIS A 1 82 ? 2.076 -0.432 12.618 1.00 88.81 82 HIS A O 1
ATOM 655 N N . SER A 1 83 ? 0.385 0.992 12.207 1.00 85.12 83 SER A N 1
ATOM 656 C CA . SER A 1 83 ? -0.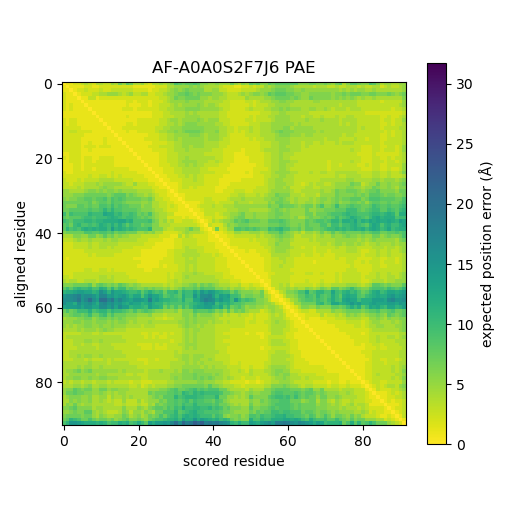047 1.048 13.609 1.00 85.12 83 SER A CA 1
ATOM 657 C C . SER A 1 83 ? -0.553 -0.323 14.067 1.00 85.12 83 SER A C 1
ATOM 659 O O . SER A 1 83 ? -0.980 -1.129 13.239 1.00 85.12 83 SER A O 1
ATOM 661 N N . ARG A 1 84 ? -0.550 -0.580 15.380 1.00 81.25 84 ARG A N 1
ATOM 662 C CA . ARG A 1 84 ? -1.039 -1.851 15.945 1.00 81.25 84 ARG A CA 1
ATOM 663 C C . ARG A 1 84 ? -2.462 -2.192 15.487 1.00 81.25 84 ARG A C 1
ATOM 665 O O . ARG A 1 84 ? -2.706 -3.323 15.084 1.00 81.25 84 ARG A O 1
ATOM 672 N N . ASP A 1 85 ? -3.360 -1.209 15.453 1.00 79.81 85 ASP A N 1
ATOM 673 C CA . ASP A 1 85 ? -4.744 -1.420 14.996 1.00 79.81 85 ASP A CA 1
ATOM 674 C C . ASP A 1 85 ? -4.815 -1.825 13.520 1.00 79.81 85 ASP A C 1
ATOM 676 O O . ASP A 1 85 ? -5.561 -2.724 13.145 1.00 79.81 85 ASP A O 1
ATOM 680 N N . LEU A 1 86 ? -3.983 -1.209 12.675 1.00 85.25 86 LEU A N 1
ATOM 681 C CA . LEU A 1 86 ? -3.892 -1.576 11.264 1.00 85.25 86 LEU A CA 1
ATOM 682 C C . LEU A 1 86 ? -3.266 -2.957 11.083 1.00 85.25 86 LEU A C 1
ATOM 684 O O . LEU A 1 86 ? -3.673 -3.689 10.190 1.00 85.25 86 LEU A O 1
ATOM 688 N N . PHE A 1 87 ? -2.290 -3.318 11.918 1.00 85.25 87 PHE A N 1
ATOM 689 C CA . PHE A 1 87 ? -1.696 -4.649 11.895 1.00 85.25 87 PHE A CA 1
ATOM 690 C C . PHE A 1 87 ? -2.757 -5.722 12.153 1.00 85.25 87 PHE A C 1
ATOM 692 O O . PHE A 1 87 ? -2.838 -6.669 11.384 1.00 85.25 87 PHE A O 1
ATOM 699 N N . ARG A 1 88 ? -3.630 -5.515 13.150 1.00 82.94 88 ARG A N 1
ATOM 700 C CA . ARG A 1 88 ? -4.744 -6.426 13.454 1.00 82.94 88 ARG A CA 1
ATOM 701 C C . ARG A 1 88 ? -5.648 -6.661 12.241 1.00 82.94 88 ARG A C 1
ATOM 703 O O . ARG A 1 88 ? -5.988 -7.799 11.961 1.00 82.94 88 ARG A O 1
ATOM 710 N N . VAL A 1 89 ? -5.993 -5.602 11.508 1.00 83.31 89 VAL A N 1
ATOM 711 C CA . VAL A 1 89 ? -6.842 -5.691 10.305 1.00 83.31 89 VAL A CA 1
ATOM 712 C C . VAL A 1 89 ? -6.142 -6.381 9.130 1.00 83.31 89 VAL A C 1
ATOM 714 O O . VAL A 1 89 ? -6.809 -6.969 8.288 1.00 83.31 89 VAL A O 1
ATOM 717 N N . LEU A 1 90 ? -4.814 -6.287 9.033 1.00 79.38 90 LEU A N 1
ATOM 718 C CA . LEU A 1 90 ? -4.040 -6.857 7.924 1.00 79.38 90 LEU A CA 1
ATOM 719 C C . LEU A 1 90 ? -3.670 -8.333 8.120 1.00 79.38 90 LEU A C 1
ATOM 721 O O . LEU A 1 90 ? -3.211 -8.961 7.170 1.00 79.38 90 LEU A O 1
ATOM 725 N N . THR A 1 91 ? -3.816 -8.864 9.334 1.00 74.38 91 THR A N 1
ATOM 726 C CA . THR A 1 91 ? -3.502 -10.261 9.677 1.00 74.38 91 THR A C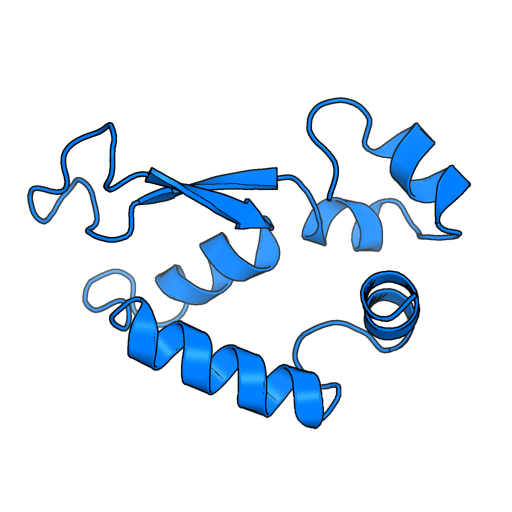A 1
ATOM 727 C C . THR A 1 91 ? -4.740 -11.111 9.978 1.00 74.38 91 THR A C 1
ATOM 729 O O . THR A 1 91 ? -4.584 -12.232 10.454 1.00 74.38 91 THR A O 1
ATOM 732 N N . GLN A 1 92 ? -5.939 -10.567 9.753 1.00 60.72 92 GLN A N 1
ATOM 733 C CA . GLN A 1 92 ? -7.230 -11.264 9.788 1.00 60.72 92 GLN A CA 1
ATOM 734 C C . GLN A 1 92 ? -7.716 -11.499 8.361 1.00 60.72 92 GLN A C 1
ATOM 736 O O . GLN A 1 92 ? -8.216 -12.609 8.100 1.00 60.72 92 GLN A O 1
#

Organism: Lysobacter antibioticus (NCBI:txid84531)

Secondary structure (DSSP, 8-state):
-BSS-HHHHHHHTT--HHHHHTTBEEEEESS-GGGT--SSTTEEEEEHHHHHHHHHT-TTSPPPHHHHHHHHHHHHHTT-SS-HHHHHHH--

InterPro domains:
  IPR002711 HNH endonuclease [PF01844] (24-56)